Protein AF-A0A957C2A4-F1 (afdb_monomer_lite)

Secondary structure (DSSP, 8-state):
---HHHHHHHHHHTT---SEEEE-TTT--EEEEEE-GGG-S----HHHHHHHHHHH-TTEEEEEEEEEE-TTSTT--EEEEEEEEEE-S----

pLDDT: mean 94.51, std 8.11, range [53.81, 98.81]

Foldseek 3Di:
DDAFVRVCVQCVVLVLNFPTWHQDPVPRKIKTKDADPVLPDADDFQVVSVVSCCVSQVQKDWDDKDFDWPPVDPPGGTGMIIIIIHGDDDDDD

Sequence (93 aa):
MLSGRAMRRHLASMGVPAQKVVRKQASGDYVADFFIPQMEQPIAPAREWAQRIRATVPQAQIKNTHDTVAEWRPGKPVIYATVTFTVQGEIER

Radius of gyration: 13.32 Å; chains: 1; bounding box: 30×24×38 Å

Structure (mmCIF, N/CA/C/O backbone):
data_AF-A0A957C2A4-F1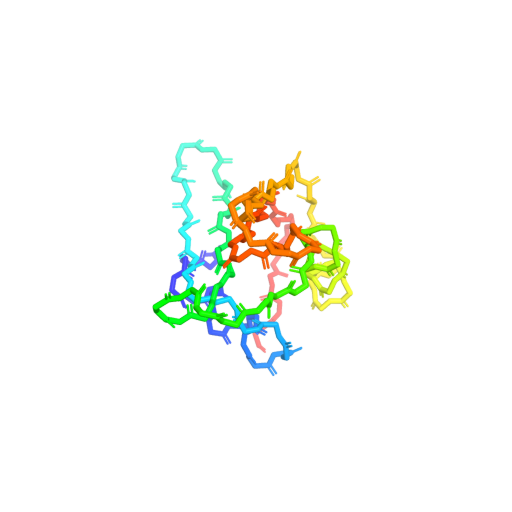
#
_entry.id   AF-A0A957C2A4-F1
#
loop_
_atom_site.group_PDB
_atom_site.id
_atom_site.type_symbol
_atom_site.label_atom_id
_atom_site.label_alt_id
_atom_site.label_comp_id
_atom_site.label_asym_id
_atom_site.label_entity_id
_atom_site.label_seq_id
_atom_site.pdbx_PDB_ins_code
_atom_site.Cartn_x
_atom_site.Cartn_y
_atom_site.Cartn_z
_atom_site.occupancy
_atom_site.B_iso_or_equiv
_atom_site.auth_seq_id
_atom_site.auth_comp_id
_atom_site.auth_asym_id
_atom_site.auth_atom_id
_atom_site.pdbx_PDB_model_num
ATOM 1 N N . MET A 1 1 ? -6.916 -2.616 17.942 1.00 79.69 1 MET A N 1
ATOM 2 C CA . MET A 1 1 ? -6.388 -2.436 16.564 1.00 79.69 1 MET A CA 1
ATOM 3 C C . MET A 1 1 ? -5.031 -3.118 16.411 1.00 79.69 1 MET A C 1
ATOM 5 O O . MET A 1 1 ? -4.269 -3.150 17.370 1.00 79.69 1 MET A O 1
ATOM 9 N N . LEU A 1 2 ? -4.722 -3.660 15.228 1.00 86.56 2 LEU A N 1
ATOM 10 C CA . LEU A 1 2 ? -3.465 -4.378 14.964 1.00 86.56 2 LEU A CA 1
ATOM 11 C C . LEU A 1 2 ? -2.257 -3.428 14.909 1.00 86.56 2 LEU A C 1
ATOM 13 O O . LEU A 1 2 ? -2.363 -2.314 14.400 1.00 86.56 2 LEU A O 1
ATOM 17 N N . SER A 1 3 ? -1.082 -3.868 15.364 1.00 94.12 3 SER A N 1
ATOM 18 C CA . SER A 1 3 ? 0.175 -3.162 15.067 1.00 94.12 3 SER A CA 1
ATOM 19 C C . SER A 1 3 ? 0.495 -3.228 13.567 1.00 94.12 3 SER A C 1
ATOM 21 O O . SER A 1 3 ? -0.053 -4.069 12.856 1.00 94.12 3 SER A O 1
ATOM 23 N N . GLY A 1 4 ? 1.418 -2.396 13.070 1.00 95.00 4 GLY A N 1
ATOM 24 C CA . GLY A 1 4 ? 1.849 -2.469 11.665 1.00 95.00 4 GLY A CA 1
ATOM 25 C C . GLY A 1 4 ? 2.367 -3.863 11.279 1.00 95.00 4 GLY A C 1
ATOM 26 O O . GLY A 1 4 ? 1.921 -4.448 10.297 1.00 95.00 4 GLY A O 1
ATOM 27 N N . ARG A 1 5 ? 3.210 -4.476 12.123 1.00 96.56 5 ARG A N 1
ATOM 28 C CA . ARG A 1 5 ? 3.714 -5.846 11.910 1.00 96.56 5 ARG A CA 1
ATOM 29 C C . ARG A 1 5 ? 2.594 -6.891 11.881 1.00 96.56 5 ARG A C 1
ATOM 31 O O . ARG A 1 5 ? 2.666 -7.821 11.079 1.00 96.56 5 ARG A O 1
ATOM 38 N N . ALA A 1 6 ? 1.592 -6.758 12.753 1.00 95.25 6 ALA A N 1
ATOM 39 C CA . ALA A 1 6 ? 0.449 -7.668 12.786 1.00 95.25 6 ALA A CA 1
ATOM 40 C C . ALA A 1 6 ? -0.450 -7.486 11.553 1.00 95.25 6 ALA A C 1
ATOM 42 O O . ALA A 1 6 ? -0.810 -8.475 10.925 1.00 95.25 6 ALA A O 1
ATOM 43 N N . MET A 1 7 ? -0.712 -6.241 11.145 1.00 96.25 7 MET A N 1
ATOM 44 C CA . MET A 1 7 ? -1.445 -5.932 9.916 1.00 96.25 7 MET A CA 1
ATOM 45 C C . MET A 1 7 ? -0.733 -6.486 8.676 1.00 96.25 7 MET A C 1
ATOM 47 O O . MET A 1 7 ? -1.365 -7.129 7.850 1.00 96.25 7 MET A O 1
ATOM 51 N N . ARG A 1 8 ? 0.595 -6.330 8.568 1.00 97.69 8 ARG A N 1
ATOM 52 C CA . ARG A 1 8 ? 1.382 -6.921 7.469 1.00 97.69 8 ARG A CA 1
ATOM 53 C C . ARG A 1 8 ? 1.177 -8.431 7.368 1.00 97.69 8 ARG A C 1
ATOM 55 O O . ARG A 1 8 ? 0.979 -8.952 6.279 1.00 97.69 8 ARG A O 1
ATOM 62 N N . ARG A 1 9 ? 1.244 -9.135 8.504 1.00 96.50 9 ARG A N 1
ATOM 63 C CA . ARG A 1 9 ? 1.025 -10.588 8.556 1.00 96.50 9 ARG A CA 1
ATOM 64 C C . ARG A 1 9 ? -0.391 -10.967 8.130 1.00 96.50 9 ARG A C 1
ATOM 66 O O . ARG A 1 9 ? -0.536 -11.925 7.388 1.00 96.50 9 ARG A O 1
ATOM 73 N N . HIS A 1 10 ? -1.388 -10.221 8.595 1.00 95.12 10 HIS A N 1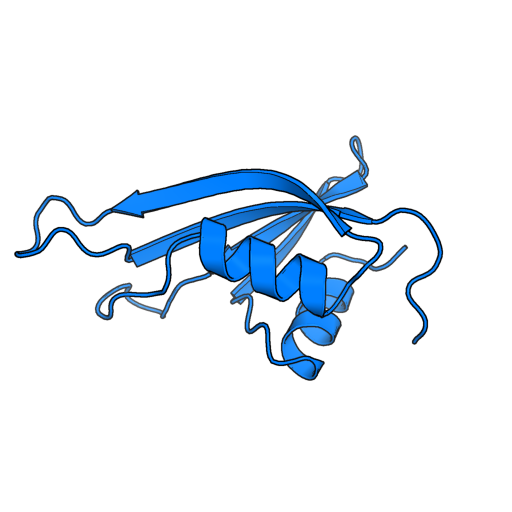
ATOM 74 C CA . HIS A 1 10 ? -2.793 -10.452 8.270 1.00 95.12 10 HIS A CA 1
ATOM 75 C C . HIS A 1 10 ? -3.083 -10.233 6.775 1.00 95.12 10 HIS A C 1
ATOM 77 O O . HIS A 1 10 ? -3.677 -11.085 6.125 1.00 95.12 10 HIS A O 1
ATOM 83 N N . LEU A 1 11 ? -2.569 -9.147 6.190 1.00 96.31 11 LEU A N 1
ATOM 84 C CA . LEU A 1 11 ? -2.636 -8.922 4.743 1.00 96.31 11 LEU A CA 1
ATOM 85 C C . LEU A 1 11 ? -1.944 -10.052 3.966 1.00 96.31 11 LEU A C 1
ATOM 87 O O . LEU A 1 11 ? -2.511 -10.583 3.013 1.00 96.31 11 LEU A O 1
ATOM 91 N N . ALA A 1 12 ? -0.753 -10.473 4.406 1.00 97.19 12 ALA A N 1
ATOM 92 C CA . ALA A 1 12 ? -0.021 -11.558 3.759 1.00 97.19 12 ALA A CA 1
ATOM 93 C C . ALA A 1 12 ? -0.781 -12.895 3.805 1.00 97.19 12 ALA A C 1
ATOM 95 O O . ALA A 1 12 ? -0.814 -13.592 2.793 1.00 97.19 12 ALA A O 1
ATOM 96 N N . SER A 1 13 ? -1.438 -13.236 4.923 1.00 96.06 13 SER A N 1
ATOM 97 C CA . SER A 1 13 ? -2.261 -14.454 5.015 1.00 96.06 13 SER A CA 1
ATOM 98 C C . SER A 1 13 ? -3.491 -14.430 4.105 1.00 96.06 13 SER A C 1
ATOM 100 O O . SER A 1 13 ? -4.038 -15.485 3.812 1.00 96.06 13 SER A O 1
ATOM 102 N N . MET A 1 14 ? -3.900 -13.252 3.625 1.00 95.25 14 MET A N 1
ATOM 103 C CA . MET A 1 14 ? -5.011 -13.073 2.685 1.00 95.25 14 MET A CA 1
ATOM 104 C C . MET A 1 14 ? -4.548 -12.796 1.245 1.00 95.25 14 MET A C 1
ATOM 106 O O . MET A 1 14 ? -5.325 -12.332 0.416 1.00 95.25 14 MET A O 1
ATOM 110 N N . GLY A 1 15 ? -3.274 -13.049 0.927 1.00 95.69 15 GLY A N 1
ATOM 111 C CA . GLY A 1 15 ? -2.750 -12.886 -0.433 1.00 95.69 15 GLY A CA 1
ATOM 112 C C . GLY A 1 15 ? -2.411 -11.443 -0.825 1.00 95.69 15 GLY A C 1
ATOM 113 O O . GLY A 1 15 ? -2.245 -11.149 -2.010 1.00 95.69 15 GLY A O 1
ATOM 114 N N . VAL A 1 16 ? -2.270 -10.536 0.148 1.00 97.00 16 VAL A N 1
ATOM 115 C CA . VAL A 1 16 ? -1.805 -9.155 -0.053 1.00 97.00 16 VAL A CA 1
ATOM 116 C C . VAL A 1 16 ? -0.387 -9.012 0.523 1.00 97.00 16 VAL A C 1
ATOM 118 O O . VAL A 1 16 ? -0.218 -8.670 1.697 1.00 97.00 16 VAL A O 1
ATOM 121 N N . PRO A 1 17 ? 0.670 -9.287 -0.268 1.00 96.19 17 PRO A N 1
ATOM 122 C CA . PRO A 1 17 ? 2.043 -9.396 0.224 1.00 96.19 17 PRO A CA 1
ATOM 123 C C . PRO A 1 17 ? 2.722 -8.024 0.383 1.00 96.19 17 PRO A C 1
ATOM 125 O O . PRO A 1 17 ? 3.717 -7.725 -0.276 1.00 96.19 17 PRO A O 1
ATOM 128 N N . ALA A 1 18 ? 2.200 -7.175 1.272 1.00 97.69 18 ALA A N 1
ATOM 129 C CA . ALA A 1 18 ? 2.863 -5.922 1.630 1.00 97.69 18 ALA A CA 1
ATOM 130 C C . ALA A 1 18 ? 4.243 -6.210 2.251 1.00 97.69 18 ALA A C 1
ATOM 132 O O . ALA A 1 18 ? 4.365 -6.982 3.211 1.00 97.69 18 ALA A O 1
ATOM 133 N N . GLN A 1 19 ? 5.289 -5.560 1.738 1.00 98.00 19 GLN A N 1
ATOM 134 C CA . GLN A 1 19 ? 6.651 -5.727 2.254 1.00 98.00 19 GLN A CA 1
ATOM 135 C C . GLN A 1 19 ? 6.802 -5.076 3.625 1.00 98.00 19 GLN A C 1
ATOM 137 O O . GLN A 1 19 ? 7.423 -5.630 4.534 1.00 98.00 19 GLN A O 1
ATOM 142 N N . LYS A 1 20 ? 6.167 -3.917 3.803 1.00 97.50 20 LYS A N 1
ATOM 143 C CA . LYS A 1 20 ? 6.182 -3.160 5.049 1.00 97.50 20 LYS A CA 1
ATOM 144 C C . LYS A 1 20 ? 4.791 -2.626 5.333 1.00 97.50 20 LYS A C 1
ATOM 146 O O . LYS A 1 20 ? 4.097 -2.174 4.432 1.00 97.50 20 LYS A O 1
ATOM 151 N N . VAL A 1 21 ? 4.397 -2.671 6.604 1.00 98.25 21 VAL A N 1
ATOM 152 C CA . VAL A 1 21 ? 3.223 -1.943 7.086 1.00 98.25 21 VAL A CA 1
ATOM 153 C C . VAL A 1 21 ? 3.582 -1.225 8.376 1.00 98.25 21 VAL A C 1
ATOM 155 O O . VAL A 1 21 ? 4.050 -1.845 9.335 1.00 98.25 21 VAL A O 1
ATOM 158 N N . VAL A 1 22 ? 3.346 0.083 8.408 1.00 97.69 22 VAL A N 1
ATOM 159 C CA . VAL A 1 22 ? 3.510 0.929 9.595 1.00 97.69 22 VAL A CA 1
ATOM 160 C C . VAL A 1 22 ? 2.144 1.433 10.025 1.00 97.69 22 VAL A C 1
ATOM 162 O O . VAL A 1 22 ? 1.357 1.850 9.185 1.00 97.69 22 VAL A O 1
ATOM 165 N N . ARG A 1 23 ? 1.871 1.425 11.334 1.00 96.50 23 ARG A N 1
ATOM 166 C CA . ARG A 1 23 ? 0.709 2.115 11.902 1.00 96.50 23 ARG A CA 1
ATOM 167 C C . ARG A 1 23 ? 1.162 3.436 12.514 1.00 96.50 23 ARG A C 1
ATOM 169 O O . ARG A 1 23 ? 1.939 3.425 13.468 1.00 96.50 23 ARG A O 1
ATOM 176 N N . LYS A 1 24 ? 0.677 4.559 11.992 1.00 95.19 24 LYS A N 1
ATOM 177 C CA . LYS A 1 24 ? 0.888 5.889 12.569 1.00 95.19 24 LYS A CA 1
ATOM 178 C C . LYS A 1 24 ? 0.046 6.010 13.836 1.00 95.19 24 LYS A C 1
ATOM 180 O O . LYS A 1 24 ? -1.172 5.894 13.778 1.00 95.19 24 LYS A O 1
ATOM 185 N N . GLN A 1 25 ? 0.684 6.226 14.987 1.00 90.06 25 GLN A N 1
ATOM 186 C CA . GLN A 1 25 ? -0.030 6.277 16.270 1.00 90.06 25 GLN A CA 1
ATOM 187 C C . GLN A 1 25 ? -0.980 7.476 16.362 1.00 90.06 25 GLN A C 1
ATOM 189 O O . GLN A 1 25 ? -2.112 7.306 16.796 1.00 90.06 25 GLN A O 1
ATOM 194 N N . ALA A 1 26 ? -0.542 8.649 15.894 1.00 91.00 26 ALA A N 1
ATOM 195 C CA . ALA A 1 26 ? -1.314 9.887 15.991 1.00 91.00 26 ALA A CA 1
ATOM 196 C C . ALA A 1 26 ? -2.605 9.871 15.155 1.00 91.00 26 ALA A C 1
ATOM 198 O O . ALA A 1 26 ? -3.641 10.324 15.625 1.00 91.00 26 ALA A O 1
ATOM 199 N N . SER A 1 27 ? -2.558 9.340 13.928 1.00 91.62 27 SER A N 1
ATOM 200 C CA . SER A 1 27 ? -3.715 9.322 13.019 1.00 91.62 27 SER A CA 1
ATOM 201 C C . SER A 1 27 ? -4.453 7.983 12.970 1.00 91.62 27 SER A C 1
ATOM 203 O O . SER A 1 27 ? -5.552 7.904 12.428 1.00 91.62 27 SER A O 1
ATOM 205 N N . GLY A 1 28 ? -3.847 6.913 13.492 1.00 92.75 28 GLY A N 1
ATOM 206 C CA . GLY A 1 28 ? -4.353 5.548 13.354 1.00 92.75 28 GLY A CA 1
ATOM 207 C C . GLY A 1 28 ? -4.181 4.947 11.955 1.00 92.75 28 GLY A C 1
ATOM 208 O O . GLY A 1 28 ? -4.626 3.821 11.738 1.00 92.75 28 GLY A O 1
ATOM 209 N N . ASP A 1 29 ? -3.534 5.655 11.024 1.00 97.12 29 ASP A N 1
ATOM 210 C CA . ASP A 1 29 ? -3.364 5.199 9.643 1.00 97.12 29 ASP A CA 1
ATOM 211 C C . ASP A 1 29 ? -2.389 4.029 9.549 1.00 97.12 29 ASP A C 1
ATOM 213 O O . ASP A 1 29 ? -1.310 4.042 10.143 1.00 97.12 29 ASP A O 1
ATOM 217 N N . TYR A 1 30 ? -2.725 3.065 8.708 1.00 98.12 30 TYR A N 1
ATOM 218 C CA . TYR A 1 30 ? -1.794 2.095 8.169 1.00 98.12 30 TYR A CA 1
ATOM 219 C C . TYR A 1 30 ? -1.204 2.628 6.868 1.00 98.12 30 TYR A C 1
ATOM 221 O O . TYR A 1 30 ? -1.923 3.122 6.004 1.00 98.12 30 TYR A O 1
ATOM 229 N N . VAL A 1 31 ? 0.110 2.503 6.727 1.00 98.50 31 VAL A N 1
ATOM 230 C CA . VAL A 1 31 ? 0.846 2.749 5.486 1.00 98.50 31 VAL A CA 1
ATOM 231 C C . VAL A 1 31 ? 1.444 1.420 5.065 1.00 98.50 31 VAL A C 1
ATOM 233 O O . VAL A 1 31 ? 2.297 0.892 5.780 1.00 98.50 31 VAL A O 1
ATOM 236 N N . ALA A 1 32 ? 0.945 0.861 3.966 1.00 98.62 32 ALA A N 1
ATOM 237 C CA . ALA A 1 32 ? 1.412 -0.387 3.382 1.00 98.62 32 ALA A CA 1
ATOM 238 C C . ALA A 1 32 ? 2.241 -0.104 2.132 1.00 98.62 32 ALA A C 1
ATOM 240 O O . ALA A 1 32 ? 1.754 0.534 1.200 1.00 98.62 32 ALA A O 1
ATOM 241 N N . ASP A 1 33 ? 3.467 -0.614 2.124 1.00 98.62 33 ASP A N 1
ATOM 242 C CA . ASP A 1 33 ? 4.412 -0.471 1.027 1.00 98.62 33 ASP A CA 1
ATOM 243 C C . ASP A 1 33 ? 4.587 -1.801 0.293 1.00 98.62 33 ASP A C 1
ATOM 245 O O . ASP A 1 33 ? 4.782 -2.862 0.904 1.00 98.62 33 ASP A O 1
ATOM 249 N N . PHE A 1 34 ? 4.554 -1.720 -1.030 1.00 98.62 34 PHE A N 1
ATOM 250 C CA . PHE A 1 34 ? 4.680 -2.828 -1.961 1.00 98.62 34 PHE A CA 1
ATOM 251 C C . PHE A 1 34 ? 5.871 -2.560 -2.868 1.00 98.62 34 PHE A C 1
ATOM 253 O O . PHE A 1 34 ? 5.954 -1.506 -3.493 1.00 98.62 34 PHE A O 1
ATOM 260 N N . PHE A 1 35 ? 6.793 -3.513 -2.924 1.00 98.12 35 PHE A N 1
ATOM 261 C CA . PHE A 1 35 ? 7.936 -3.513 -3.828 1.00 98.12 35 PHE A CA 1
ATOM 262 C C . PHE A 1 35 ? 8.533 -4.917 -3.887 1.00 98.12 35 PHE A C 1
ATOM 264 O O . PHE A 1 35 ? 8.283 -5.751 -3.016 1.00 98.12 35 PHE A O 1
ATOM 271 N N . ILE A 1 36 ? 9.338 -5.172 -4.910 1.00 96.62 36 ILE A N 1
ATOM 272 C CA . ILE A 1 36 ? 10.234 -6.327 -4.958 1.00 96.62 36 ILE A CA 1
ATOM 273 C C . ILE A 1 36 ? 11.627 -5.807 -4.576 1.00 96.62 36 ILE A C 1
ATOM 275 O O . ILE A 1 36 ? 11.996 -4.724 -5.042 1.00 96.62 36 ILE A O 1
ATOM 279 N N . PRO A 1 37 ? 12.399 -6.495 -3.709 1.00 95.31 37 PRO A N 1
ATOM 280 C CA . PRO A 1 37 ? 13.766 -6.087 -3.389 1.00 95.31 37 PRO A CA 1
ATOM 281 C C . PRO A 1 37 ? 14.586 -5.798 -4.651 1.00 95.31 37 PRO A C 1
ATOM 283 O O . PRO A 1 37 ? 14.373 -6.421 -5.685 1.00 95.31 37 PRO A O 1
ATOM 286 N N . GLN A 1 38 ? 15.495 -4.826 -4.571 1.00 95.12 38 GLN A N 1
ATOM 287 C CA . GLN A 1 38 ? 16.239 -4.266 -5.714 1.00 95.12 38 GLN A CA 1
ATOM 288 C C . GLN A 1 38 ? 15.393 -3.518 -6.762 1.00 95.12 38 GLN A C 1
ATOM 290 O O . GLN A 1 38 ? 15.953 -2.836 -7.614 1.00 95.12 38 GLN A O 1
ATOM 295 N N . MET A 1 39 ? 14.055 -3.568 -6.688 1.00 95.25 39 MET A N 1
ATOM 296 C CA . MET A 1 39 ? 13.141 -2.825 -7.568 1.00 95.25 39 MET A CA 1
ATOM 297 C C . MET A 1 39 ? 13.398 -3.077 -9.065 1.00 95.25 39 MET A C 1
ATOM 299 O O . MET A 1 39 ? 13.156 -2.217 -9.913 1.00 95.25 39 MET A O 1
ATOM 303 N N . GLU A 1 40 ? 13.932 -4.246 -9.417 1.00 93.56 40 GLU A N 1
ATOM 304 C CA . GLU A 1 40 ? 14.256 -4.614 -10.802 1.00 93.56 40 GLU A CA 1
ATOM 305 C C 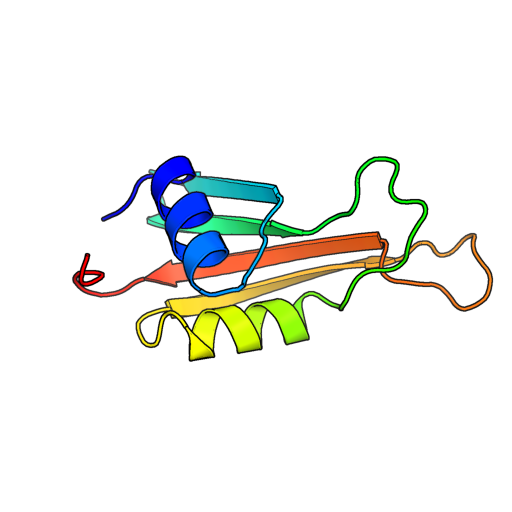. GLU A 1 40 ? 13.008 -5.013 -11.585 1.00 93.56 40 GLU A C 1
ATOM 307 O O . GLU A 1 40 ? 12.877 -4.698 -12.767 1.00 93.56 40 GLU A O 1
ATOM 312 N N . GLN A 1 41 ? 12.061 -5.649 -10.901 1.00 96.69 41 GLN A N 1
ATOM 313 C CA . GLN A 1 41 ? 10.823 -6.132 -11.491 1.00 96.69 41 GLN A CA 1
ATOM 314 C C . GLN A 1 41 ? 9.685 -5.122 -11.291 1.00 96.69 41 GLN A C 1
ATOM 316 O O . GLN A 1 41 ? 9.602 -4.498 -10.227 1.00 96.69 41 GLN A O 1
ATOM 321 N N . PRO A 1 42 ? 8.802 -4.961 -12.293 1.00 97.75 42 PRO A N 1
ATOM 322 C CA . PRO A 1 42 ? 7.596 -4.165 -12.138 1.00 97.75 42 PRO A CA 1
ATOM 323 C C . PRO A 1 42 ? 6.668 -4.795 -11.098 1.00 97.75 42 PRO A C 1
ATOM 325 O O . PRO A 1 42 ? 6.610 -6.016 -10.943 1.00 97.75 42 PRO A O 1
ATOM 328 N N . ILE A 1 43 ? 5.891 -3.955 -10.428 1.00 98.25 43 ILE A N 1
ATOM 329 C CA . ILE A 1 43 ? 4.798 -4.375 -9.553 1.00 98.25 43 ILE A CA 1
ATOM 330 C C . ILE A 1 43 ? 3.473 -3.799 -10.054 1.00 98.25 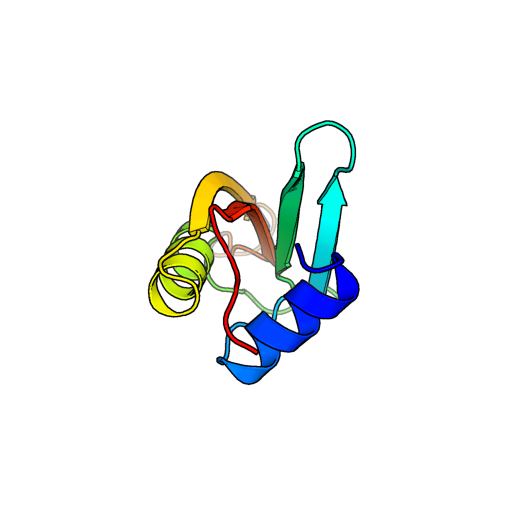43 ILE A C 1
ATOM 332 O O . ILE A 1 43 ? 3.440 -2.890 -10.883 1.00 98.25 43 ILE A O 1
ATOM 336 N N . ALA A 1 44 ? 2.365 -4.304 -9.513 1.00 98.31 44 ALA A N 1
ATOM 337 C CA . ALA A 1 44 ? 1.065 -3.686 -9.732 1.00 98.31 44 ALA A CA 1
ATOM 338 C C . ALA A 1 44 ? 1.017 -2.262 -9.129 1.00 98.31 44 ALA A C 1
ATOM 340 O O . ALA A 1 44 ? 1.651 -2.021 -8.093 1.00 98.31 44 ALA A O 1
ATOM 341 N N . PRO A 1 45 ? 0.252 -1.333 -9.729 1.00 98.50 45 PRO A N 1
ATOM 342 C CA . PRO A 1 45 ? 0.056 0.010 -9.194 1.00 98.50 45 PRO A CA 1
ATOM 343 C C . PRO A 1 45 ? -0.702 -0.006 -7.858 1.00 98.50 45 PRO A C 1
ATOM 345 O O . PRO A 1 45 ? -1.507 -0.896 -7.569 1.00 98.50 45 PRO A O 1
ATOM 348 N N . ALA A 1 46 ? -0.514 1.034 -7.051 1.00 98.62 46 ALA A N 1
ATOM 349 C CA . ALA A 1 46 ? -1.098 1.224 -5.727 1.00 98.62 46 ALA A CA 1
ATOM 350 C C . ALA A 1 46 ? -2.624 1.119 -5.732 1.00 98.62 46 ALA A C 1
ATOM 352 O O . ALA A 1 46 ? -3.206 0.616 -4.771 1.00 98.62 46 ALA A O 1
ATOM 353 N N . ARG A 1 47 ? -3.286 1.532 -6.821 1.00 98.38 47 ARG A N 1
ATOM 354 C CA . ARG A 1 47 ? -4.743 1.391 -6.971 1.00 98.38 47 ARG A CA 1
ATOM 355 C C . ARG A 1 47 ? -5.207 -0.068 -6.919 1.00 98.38 47 ARG A C 1
ATOM 357 O O . ARG A 1 47 ? -6.241 -0.354 -6.323 1.00 98.38 47 ARG A O 1
ATOM 364 N N . GLU A 1 48 ? -4.441 -0.991 -7.498 1.00 98.56 48 GLU A N 1
ATOM 365 C CA . GLU A 1 48 ? -4.777 -2.418 -7.493 1.00 98.56 48 GLU A CA 1
ATOM 366 C C . GLU A 1 48 ? -4.533 -3.019 -6.111 1.00 98.56 48 GLU A C 1
ATOM 368 O O . GLU A 1 48 ? -5.365 -3.767 -5.598 1.00 98.56 48 GLU A O 1
ATOM 373 N N . TRP A 1 49 ? -3.442 -2.633 -5.448 1.00 98.50 49 TRP A N 1
ATOM 374 C CA . TRP A 1 49 ? -3.200 -3.035 -4.062 1.00 98.50 49 TRP A CA 1
ATOM 375 C C . TRP A 1 49 ? -4.279 -2.513 -3.113 1.00 98.50 49 TRP A C 1
ATOM 377 O O . TRP A 1 49 ? -4.743 -3.253 -2.249 1.00 98.50 49 TRP A O 1
ATOM 387 N N . ALA A 1 50 ? -4.746 -1.279 -3.304 1.00 98.50 50 ALA A N 1
ATOM 388 C CA . ALA A 1 50 ? -5.847 -0.707 -2.538 1.00 98.50 50 ALA A CA 1
ATOM 389 C C . ALA A 1 50 ? -7.160 -1.484 -2.728 1.00 98.50 50 ALA A C 1
ATOM 391 O O . ALA A 1 50 ? -7.878 -1.715 -1.754 1.00 98.50 50 ALA A O 1
ATOM 392 N N . GLN A 1 51 ? -7.460 -1.931 -3.952 1.00 98.06 51 GLN A N 1
ATOM 393 C CA . GLN A 1 51 ? -8.610 -2.801 -4.221 1.00 98.06 51 GLN A CA 1
ATOM 394 C C . GLN A 1 51 ? -8.482 -4.146 -3.500 1.00 98.06 51 GLN A C 1
ATOM 396 O O . GLN A 1 51 ? -9.429 -4.575 -2.844 1.00 98.06 51 GLN A O 1
ATOM 401 N N . ARG A 1 52 ? -7.303 -4.779 -3.541 1.00 98.19 52 ARG A N 1
ATOM 402 C CA . ARG A 1 52 ? -7.049 -6.041 -2.825 1.00 98.19 52 ARG A CA 1
ATOM 403 C C . ARG A 1 52 ? -7.142 -5.876 -1.305 1.00 98.19 52 ARG A C 1
ATOM 405 O O . ARG A 1 52 ? -7.696 -6.742 -0.633 1.00 98.19 52 ARG A O 1
ATOM 412 N N . ILE A 1 53 ? -6.670 -4.753 -0.756 1.00 97.50 53 ILE A N 1
ATOM 413 C CA . ILE A 1 53 ? -6.836 -4.430 0.670 1.00 97.50 53 ILE A CA 1
ATOM 414 C C . ILE A 1 53 ? -8.321 -4.287 1.013 1.00 97.50 53 ILE A C 1
ATOM 416 O O . ILE A 1 53 ? -8.760 -4.895 1.977 1.00 97.50 53 ILE A O 1
ATOM 420 N N . ARG A 1 54 ? -9.115 -3.547 0.227 1.00 96.44 54 ARG A N 1
ATOM 421 C CA . ARG A 1 54 ? -10.567 -3.420 0.470 1.00 96.44 54 ARG A CA 1
ATOM 422 C C . ARG A 1 54 ? -11.300 -4.758 0.386 1.00 96.44 54 ARG A C 1
ATOM 424 O O . ARG A 1 54 ? -12.204 -4.998 1.173 1.00 96.44 54 ARG A O 1
ATOM 431 N N . ALA A 1 55 ? -10.916 -5.612 -0.561 1.00 95.12 55 ALA A N 1
ATOM 432 C CA . ALA A 1 55 ? -11.539 -6.921 -0.742 1.00 95.12 55 ALA A CA 1
ATOM 433 C C . ALA A 1 55 ? -11.262 -7.873 0.433 1.00 95.12 55 ALA A C 1
ATOM 435 O O . ALA A 1 55 ? -12.121 -8.669 0.792 1.00 95.12 55 ALA A O 1
ATOM 436 N N . THR A 1 56 ? -10.071 -7.787 1.028 1.00 93.56 56 THR A N 1
ATOM 437 C CA . THR A 1 56 ? -9.635 -8.684 2.113 1.00 93.56 56 THR A CA 1
ATOM 438 C C . THR A 1 56 ? -9.889 -8.111 3.507 1.00 93.56 56 THR A C 1
ATOM 440 O O . THR A 1 56 ? -10.116 -8.856 4.451 1.00 93.56 56 THR A O 1
ATOM 443 N N . VAL A 1 57 ? -9.918 -6.785 3.641 1.00 93.62 57 VAL A N 1
ATOM 444 C CA . VAL A 1 57 ? -10.274 -6.055 4.861 1.00 93.62 57 VAL A CA 1
ATOM 445 C C . VAL A 1 57 ? -11.443 -5.121 4.520 1.00 93.62 57 VAL A C 1
ATOM 447 O O . VAL A 1 57 ? -11.217 -3.947 4.223 1.00 93.62 57 VAL A O 1
ATOM 450 N N . PRO A 1 58 ? -12.705 -5.592 4.567 1.00 91.38 58 PRO A N 1
ATOM 451 C CA . PRO A 1 58 ? -13.876 -4.786 4.188 1.00 91.38 58 PRO A CA 1
ATOM 452 C C . PRO A 1 58 ? -14.037 -3.499 5.008 1.00 91.38 58 PRO A C 1
ATOM 454 O O . PRO A 1 58 ? -14.579 -2.502 4.541 1.00 91.38 58 PRO A O 1
ATOM 457 N N . GLN A 1 59 ? -13.510 -3.506 6.232 1.00 93.31 59 GLN A N 1
ATOM 458 C CA . GLN A 1 59 ? -13.468 -2.369 7.150 1.00 93.31 59 GLN A CA 1
ATOM 459 C C . GLN A 1 59 ? -12.398 -1.316 6.787 1.00 93.31 59 GLN A C 1
ATOM 461 O O . GLN A 1 59 ? -12.280 -0.288 7.464 1.00 93.31 59 GLN A O 1
ATOM 466 N N . ALA A 1 60 ? -11.571 -1.572 5.766 1.00 95.88 60 ALA A N 1
ATOM 467 C CA . ALA A 1 60 ? -10.497 -0.680 5.362 1.00 95.88 60 ALA A CA 1
ATOM 468 C C . ALA A 1 60 ? -11.017 0.500 4.532 1.00 95.88 60 ALA A C 1
ATOM 470 O O . ALA A 1 60 ? -11.534 0.357 3.423 1.00 95.88 60 ALA A O 1
ATOM 471 N N . GLN A 1 61 ? -10.767 1.706 5.029 1.00 96.94 61 GLN A N 1
ATOM 472 C CA . GLN A 1 61 ? -10.987 2.948 4.302 1.00 96.94 61 GLN A CA 1
ATOM 473 C C . GLN A 1 61 ? -9.666 3.427 3.709 1.00 96.94 61 GLN A C 1
ATOM 475 O O . GLN A 1 61 ? -8.789 3.915 4.422 1.00 96.94 61 GLN A O 1
ATOM 480 N N . ILE A 1 62 ? -9.523 3.276 2.393 1.00 97.94 62 ILE A N 1
ATOM 481 C CA . ILE A 1 62 ? -8.357 3.772 1.651 1.00 97.94 62 ILE A CA 1
ATOM 482 C C . ILE A 1 62 ? -8.393 5.299 1.631 1.00 97.94 62 ILE A C 1
ATOM 484 O O . ILE A 1 62 ? -9.365 5.883 1.156 1.00 97.94 62 ILE A O 1
ATOM 488 N N . LYS A 1 63 ? -7.321 5.919 2.125 1.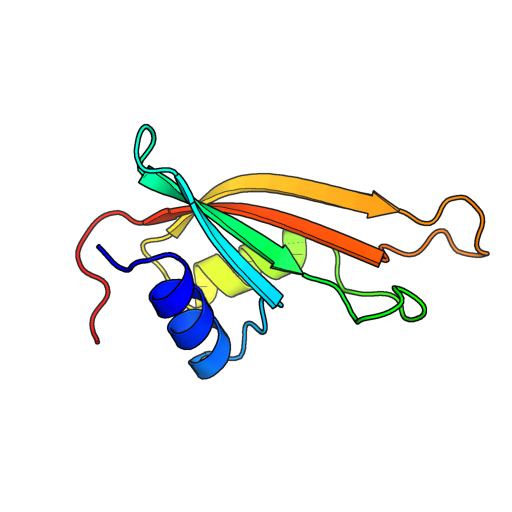00 97.75 63 LYS A N 1
ATOM 489 C CA . LYS A 1 63 ? -7.139 7.373 2.195 1.00 97.75 63 LYS A CA 1
ATOM 490 C C . LYS A 1 63 ? -6.267 7.908 1.068 1.00 97.75 63 LYS A C 1
ATOM 492 O O . LYS A 1 63 ? -6.534 8.989 0.562 1.00 97.75 63 LYS A O 1
ATOM 497 N N . ASN A 1 64 ? -5.208 7.183 0.710 1.00 98.06 64 ASN A N 1
ATOM 498 C CA . ASN A 1 64 ? -4.277 7.619 -0.325 1.00 98.06 64 ASN A CA 1
ATOM 499 C C . ASN A 1 64 ? -3.613 6.427 -1.024 1.00 98.06 64 ASN A C 1
ATOM 501 O O . ASN A 1 64 ? -3.422 5.370 -0.418 1.00 98.06 64 ASN A O 1
ATOM 505 N N . THR A 1 65 ? -3.220 6.632 -2.276 1.00 98.62 65 THR A N 1
ATOM 506 C CA . THR A 1 65 ? -2.445 5.699 -3.096 1.00 98.62 65 THR A CA 1
ATOM 507 C C . THR A 1 65 ? -1.345 6.470 -3.807 1.00 98.62 65 THR A C 1
ATOM 509 O O . THR A 1 65 ? -1.613 7.532 -4.365 1.00 98.62 65 THR A O 1
ATOM 512 N N . HIS A 1 66 ? -0.128 5.944 -3.812 1.00 98.69 66 HIS A N 1
ATOM 513 C CA . HIS A 1 66 ? 1.005 6.576 -4.475 1.00 98.69 66 HIS A CA 1
ATOM 514 C C . HIS A 1 66 ? 1.850 5.539 -5.208 1.00 98.69 66 HIS A C 1
ATOM 516 O O . HIS A 1 66 ? 2.206 4.521 -4.618 1.00 98.69 66 HIS A O 1
ATOM 522 N N . ASP A 1 67 ? 2.192 5.839 -6.458 1.00 98.62 67 ASP A N 1
ATOM 523 C CA . ASP A 1 67 ? 3.064 5.029 -7.302 1.00 98.62 67 ASP A CA 1
ATOM 524 C C . ASP A 1 67 ? 4.406 5.729 -7.490 1.00 98.62 67 ASP A C 1
ATOM 526 O O . ASP A 1 67 ? 4.464 6.919 -7.800 1.00 98.62 67 ASP A O 1
ATOM 530 N N . THR A 1 68 ? 5.490 4.972 -7.362 1.00 98.38 68 THR A N 1
ATOM 531 C CA . THR A 1 68 ? 6.807 5.371 -7.850 1.00 98.38 68 THR A CA 1
ATOM 532 C C . THR A 1 68 ? 7.069 4.663 -9.168 1.00 98.38 68 THR A C 1
ATOM 534 O O . THR A 1 68 ? 7.189 3.433 -9.233 1.00 98.38 68 THR A O 1
ATOM 537 N N . VAL A 1 69 ? 7.159 5.466 -10.222 1.00 98.31 69 VAL A N 1
ATOM 538 C CA . VAL A 1 69 ? 7.361 5.020 -11.596 1.00 98.31 69 VAL A CA 1
ATOM 539 C C . VAL A 1 69 ? 8.838 5.138 -11.962 1.00 98.31 69 VAL A C 1
ATOM 541 O O . VAL A 1 69 ? 9.464 6.176 -11.745 1.00 98.31 69 VAL A O 1
ATOM 544 N N . ALA A 1 70 ? 9.407 4.078 -12.533 1.00 97.69 70 ALA A N 1
ATOM 545 C CA . ALA A 1 70 ? 10.766 4.089 -13.060 1.00 97.69 70 ALA A CA 1
ATOM 546 C C . ALA A 1 70 ? 10.797 4.776 -14.434 1.00 97.69 70 ALA A C 1
ATOM 548 O O . ALA A 1 70 ? 10.858 4.118 -15.472 1.00 97.69 70 ALA A O 1
ATOM 549 N N . GLU A 1 71 ? 10.761 6.109 -14.437 1.00 97.44 71 GLU A N 1
ATOM 550 C CA . GLU A 1 71 ? 10.731 6.948 -15.650 1.00 97.44 71 GLU A CA 1
ATOM 551 C C . GLU A 1 71 ? 11.909 6.691 -16.610 1.00 97.44 71 GLU A C 1
ATOM 553 O O . GLU A 1 71 ? 11.797 6.923 -17.811 1.00 97.44 71 GLU A O 1
ATOM 558 N N . TRP A 1 72 ? 13.030 6.186 -16.087 1.00 96.12 72 TRP A N 1
ATOM 559 C CA . TRP A 1 72 ? 14.249 5.881 -16.841 1.00 96.12 72 TRP A CA 1
ATOM 560 C C . TRP A 1 72 ? 14.238 4.511 -17.538 1.00 96.12 72 TRP A C 1
ATOM 562 O O . TRP A 1 72 ? 15.192 4.183 -18.243 1.00 96.12 72 TRP A O 1
ATOM 572 N N . ARG A 1 73 ? 13.207 3.679 -17.333 1.00 95.69 73 ARG A N 1
ATOM 573 C CA . ARG A 1 73 ? 13.079 2.365 -17.983 1.00 95.69 73 ARG A CA 1
ATOM 574 C C . ARG A 1 73 ? 12.059 2.423 -19.126 1.00 95.69 73 ARG A C 1
ATOM 576 O O . ARG A 1 73 ? 11.033 3.095 -18.992 1.00 95.69 73 ARG A O 1
ATOM 583 N N . PRO A 1 74 ? 12.274 1.680 -20.228 1.00 95.81 74 PRO A N 1
ATOM 584 C CA . PRO A 1 74 ? 11.253 1.507 -21.256 1.00 95.81 74 PRO A CA 1
ATOM 585 C C . PRO A 1 74 ? 9.924 1.038 -20.651 1.00 95.81 74 PRO A C 1
ATOM 587 O O . PRO A 1 74 ? 9.901 0.169 -19.781 1.00 95.81 74 PRO A O 1
ATOM 590 N N . GLY A 1 75 ? 8.818 1.640 -21.090 1.00 95.62 75 GLY A N 1
ATOM 591 C CA . GLY A 1 75 ? 7.477 1.321 -20.588 1.00 95.62 75 GLY A CA 1
ATOM 592 C C . GLY A 1 75 ? 7.132 1.906 -19.216 1.00 95.62 75 GLY A C 1
ATOM 593 O O . GLY A 1 75 ? 6.004 1.709 -18.777 1.00 95.62 75 GLY A O 1
ATOM 594 N N . LYS A 1 76 ? 8.054 2.635 -18.564 1.00 97.38 76 LYS A N 1
ATOM 595 C CA . LYS A 1 76 ? 7.824 3.375 -17.309 1.00 97.38 76 LYS A CA 1
ATOM 596 C C . LYS A 1 76 ? 7.046 2.550 -16.266 1.00 97.38 76 LYS A C 1
ATOM 598 O O . LYS A 1 76 ? 5.931 2.911 -15.888 1.00 97.38 76 LYS A O 1
ATOM 603 N N . PRO A 1 77 ? 7.586 1.400 -15.830 1.00 98.12 77 PRO A N 1
ATOM 604 C CA . PRO A 1 77 ? 6.885 0.527 -14.902 1.00 98.12 77 PRO A CA 1
ATOM 605 C C . PRO A 1 77 ? 6.788 1.139 -13.502 1.00 98.12 77 PRO A C 1
ATOM 607 O O . PRO A 1 77 ? 7.697 1.841 -13.052 1.00 98.12 77 PRO A O 1
ATOM 610 N N . VAL A 1 78 ? 5.732 0.785 -12.767 1.00 98.56 78 VAL A N 1
ATOM 611 C CA . VAL A 1 78 ? 5.673 1.004 -11.315 1.00 98.56 78 VAL A CA 1
ATOM 612 C C . VAL A 1 78 ? 6.628 0.024 -10.637 1.00 98.56 78 VAL A C 1
ATOM 614 O O . VAL A 1 78 ? 6.568 -1.179 -10.888 1.00 98.56 78 VAL A O 1
ATOM 617 N N . ILE A 1 79 ? 7.508 0.533 -9.778 1.00 98.44 79 ILE A N 1
ATOM 618 C CA . ILE A 1 79 ? 8.505 -0.273 -9.048 1.00 98.44 79 ILE A CA 1
ATOM 619 C C . ILE A 1 79 ? 8.302 -0.252 -7.530 1.00 98.44 79 ILE A C 1
ATOM 621 O O . ILE A 1 79 ? 8.840 -1.094 -6.811 1.00 98.44 79 ILE A O 1
ATOM 625 N N . TYR A 1 80 ? 7.505 0.698 -7.045 1.00 98.50 80 TYR A N 1
ATOM 626 C CA . TYR A 1 80 ? 7.135 0.832 -5.647 1.00 98.50 80 TYR A CA 1
ATOM 627 C C . TYR A 1 80 ? 5.744 1.457 -5.560 1.00 98.50 80 TYR A C 1
ATOM 629 O O . TYR A 1 80 ? 5.417 2.357 -6.332 1.00 98.50 80 TYR A O 1
ATOM 637 N N . ALA A 1 81 ? 4.926 0.978 -4.632 1.00 98.75 81 ALA A N 1
ATOM 638 C CA . ALA A 1 81 ? 3.566 1.449 -4.435 1.00 98.75 81 ALA A CA 1
ATOM 639 C C . ALA A 1 81 ? 3.267 1.565 -2.940 1.00 98.75 81 ALA A C 1
ATOM 641 O O . ALA A 1 81 ? 3.569 0.657 -2.164 1.00 98.75 81 ALA A O 1
ATOM 642 N N . THR A 1 82 ? 2.624 2.657 -2.542 1.00 98.75 82 THR A N 1
ATOM 643 C CA . THR A 1 82 ? 2.174 2.891 -1.168 1.00 98.75 82 THR A CA 1
ATOM 644 C C . THR A 1 82 ? 0.664 3.037 -1.131 1.00 98.75 82 THR A C 1
ATOM 646 O O . THR A 1 82 ? 0.076 3.802 -1.895 1.00 98.75 82 THR A O 1
ATOM 649 N N . VAL A 1 83 ? 0.032 2.359 -0.175 1.00 98.81 83 VAL A N 1
ATOM 650 C CA . VAL A 1 83 ? -1.387 2.524 0.148 1.00 98.81 83 VAL A CA 1
ATOM 651 C C . VAL A 1 83 ? -1.516 2.976 1.596 1.00 98.81 83 VAL A C 1
ATOM 653 O O . VAL A 1 83 ? -1.035 2.311 2.512 1.00 98.81 83 VAL A O 1
ATOM 656 N N . THR A 1 84 ? -2.184 4.107 1.814 1.00 98.56 84 THR A N 1
ATOM 657 C CA . THR A 1 84 ? -2.547 4.589 3.152 1.00 98.56 84 THR A CA 1
ATOM 658 C C . THR A 1 84 ? -4.020 4.319 3.405 1.00 98.56 84 THR A C 1
ATOM 660 O O . THR A 1 84 ? -4.861 4.683 2.582 1.00 98.56 84 THR A O 1
ATOM 663 N N . PHE A 1 85 ? -4.352 3.708 4.538 1.00 98.00 85 PHE A N 1
ATOM 664 C CA . PHE A 1 85 ? -5.727 3.366 4.890 1.00 98.00 85 PHE A CA 1
ATOM 665 C C . PHE A 1 85 ? -5.945 3.344 6.402 1.00 98.00 85 PHE A C 1
ATOM 667 O O . PHE A 1 85 ? -5.013 3.162 7.176 1.00 98.00 85 PHE A O 1
ATOM 674 N N . THR A 1 86 ? -7.189 3.500 6.835 1.00 96.94 86 THR A N 1
ATOM 675 C CA . THR A 1 86 ? -7.617 3.227 8.215 1.00 96.94 86 THR A CA 1
ATOM 676 C C . THR A 1 86 ? -8.478 1.983 8.255 1.00 96.94 86 THR A C 1
ATOM 678 O O . THR A 1 86 ? -9.042 1.598 7.238 1.00 96.94 86 THR A O 1
ATOM 681 N N . VAL A 1 87 ? -8.616 1.373 9.429 1.00 93.94 87 VAL A N 1
ATOM 682 C CA . VAL A 1 87 ? -9.577 0.288 9.650 1.00 93.94 87 VAL A CA 1
ATOM 683 C C . VAL A 1 87 ? -10.520 0.704 10.768 1.00 93.94 87 VAL A C 1
ATOM 685 O O . VAL A 1 87 ? -10.055 1.129 11.827 1.00 93.94 87 VAL A O 1
ATOM 688 N N . GLN A 1 88 ? -11.824 0.634 10.511 1.00 83.88 88 GLN A N 1
ATOM 689 C CA . GLN A 1 88 ? -12.865 0.930 11.495 1.00 83.88 88 GLN A CA 1
ATOM 690 C C . GLN A 1 88 ? -13.450 -0.379 12.037 1.00 83.88 88 GLN A C 1
ATOM 692 O O . GLN A 1 88 ? -13.887 -1.214 11.257 1.00 83.88 88 GLN A O 1
ATOM 697 N N . GLY A 1 89 ? -13.489 -0.545 13.361 1.00 71.81 89 GLY A N 1
ATOM 698 C CA . GLY A 1 89 ? -13.993 -1.767 14.002 1.00 71.81 89 GLY A CA 1
ATOM 699 C C . GLY A 1 89 ? -12.906 -2.787 14.357 1.00 71.81 89 GLY A C 1
ATOM 700 O O . GLY A 1 89 ? -11.704 -2.498 14.305 1.00 71.81 89 GLY A O 1
ATOM 701 N N . GLU A 1 90 ? -13.339 -3.964 14.807 1.00 65.19 90 GLU A N 1
ATOM 702 C CA . GLU A 1 90 ? -12.452 -5.083 15.119 1.00 65.19 90 GLU A CA 1
ATOM 703 C C . GLU A 1 90 ? -12.177 -5.914 13.867 1.00 65.19 90 GLU A C 1
ATOM 705 O O . GLU A 1 90 ? -13.091 -6.346 13.169 1.00 65.19 90 GLU A O 1
ATOM 710 N N . ILE A 1 91 ? -10.893 -6.153 13.604 1.00 67.38 91 ILE A N 1
ATOM 711 C CA . ILE A 1 91 ? -10.462 -7.128 12.606 1.00 67.38 91 ILE A CA 1
ATOM 712 C C . ILE A 1 91 ? -10.602 -8.495 13.274 1.00 67.38 91 ILE A C 1
ATOM 714 O O . ILE A 1 91 ? -9.845 -8.782 14.209 1.00 67.38 91 ILE A O 1
ATOM 718 N N . GLU A 1 92 ? -11.578 -9.292 12.835 1.00 59.84 92 GLU A N 1
ATOM 719 C CA . GLU A 1 92 ? -11.735 -10.681 13.279 1.00 59.84 92 GLU A CA 1
ATOM 720 C C . GLU A 1 92 ? -10.429 -11.447 13.005 1.00 59.84 92 GLU A C 1
ATOM 722 O O . GLU A 1 92 ? -9.794 -11.275 11.959 1.00 59.84 92 GLU A O 1
ATOM 727 N N . ARG A 1 93 ? -9.959 -12.179 14.021 1.00 53.81 93 ARG A N 1
ATOM 728 C CA . ARG A 1 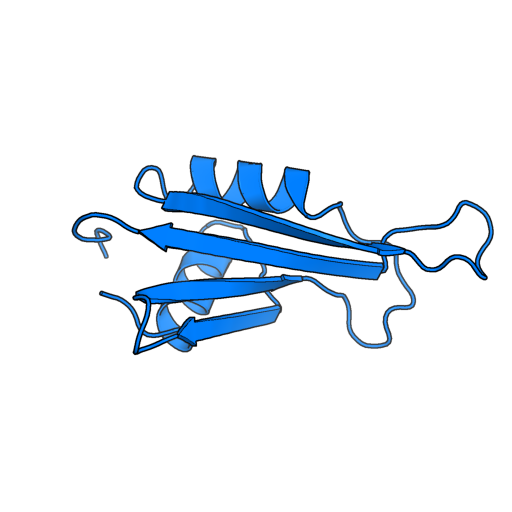93 ? -8.634 -12.815 14.045 1.00 53.81 93 ARG A CA 1
ATOM 729 C C . ARG A 1 93 ? -8.599 -14.138 13.307 1.00 53.81 93 ARG A C 1
ATOM 731 O O . ARG A 1 93 ? -9.547 -14.924 13.503 1.00 53.81 93 ARG A O 1
#